Protein AF-A0A8T7EV19-F1 (afdb_monomer_lite)

Secondary structure (DSSP, 8-state):
---------PPPP----------HHHHHHHBSB-STTSTTBTPBPTTS-GGG-TT-STTSS-SGGGGGG-HHHHHHHHHHHHHHHPPTT---------

pLDDT: mean 81.66, std 15.73, range [39.84, 97.38]

Structure (mmCIF, N/CA/C/O backbone):
data_AF-A0A8T7EV19-F1
#
_entry.id   AF-A0A8T7EV19-F1
#
loop_
_atom_site.group_PDB
_atom_site.id
_atom_site.type_symbol
_atom_site.label_atom_id
_atom_site.label_alt_id
_atom_site.label_comp_id
_atom_site.label_asym_id
_atom_site.label_entity_id
_atom_site.label_seq_id
_atom_site.pdbx_PDB_ins_code
_atom_site.Cartn_x
_atom_site.Cartn_y
_atom_site.Cartn_z
_atom_site.occupancy
_atom_site.B_iso_or_equiv
_atom_site.auth_seq_id
_atom_site.auth_comp_id
_atom_site.auth_asym_id
_atom_site.auth_atom_id
_atom_site.pdbx_PDB_model_num
ATOM 1 N N . MET A 1 1 ? -8.101 41.904 -22.339 1.00 47.44 1 MET A N 1
ATOM 2 C CA . MET A 1 1 ? -7.841 40.522 -22.797 1.00 47.44 1 MET A CA 1
ATOM 3 C C . MET A 1 1 ? -6.371 40.227 -22.520 1.00 47.44 1 MET A C 1
ATOM 5 O O . MET A 1 1 ? -5.523 40.665 -23.283 1.00 47.44 1 MET A O 1
ATOM 9 N N . LEU A 1 2 ? -6.057 39.650 -21.353 1.00 39.84 2 LEU A N 1
ATOM 10 C CA . LEU A 1 2 ? -4.676 39.328 -20.964 1.00 39.84 2 LEU A CA 1
ATOM 11 C C . LEU A 1 2 ? -4.245 38.007 -21.626 1.00 39.84 2 LEU A C 1
ATOM 13 O O . LEU A 1 2 ? -5.051 37.075 -21.646 1.00 39.84 2 LEU A O 1
ATOM 17 N N . PRO A 1 3 ? -3.007 37.886 -22.131 1.00 42.16 3 PRO A N 1
ATOM 18 C CA . PRO A 1 3 ? -2.517 36.623 -22.665 1.00 42.16 3 PRO A CA 1
ATOM 19 C C . PRO A 1 3 ? -2.314 35.600 -21.535 1.00 42.16 3 PRO A C 1
ATOM 21 O O . PRO A 1 3 ? -1.694 35.900 -20.513 1.00 42.16 3 PRO A O 1
ATOM 24 N N . LEU A 1 4 ? -2.834 34.381 -21.729 1.00 47.75 4 LEU A N 1
ATOM 25 C CA . LEU A 1 4 ? -2.548 33.223 -20.880 1.00 47.75 4 LEU A CA 1
ATOM 26 C C . LEU A 1 4 ? -1.051 32.894 -20.977 1.00 47.75 4 LEU A C 1
ATOM 28 O O . LEU A 1 4 ? -0.587 32.333 -21.968 1.00 47.75 4 LEU A O 1
ATOM 32 N N . GLN A 1 5 ? -0.297 33.226 -19.933 1.00 51.41 5 GLN A N 1
ATOM 33 C CA . GLN A 1 5 ? 1.057 32.720 -19.736 1.00 51.41 5 GLN A CA 1
ATOM 34 C C . GLN A 1 5 ? 0.959 31.217 -19.452 1.00 51.41 5 GLN A C 1
ATOM 36 O O . GLN A 1 5 ? 0.625 30.799 -18.341 1.00 51.41 5 GLN A O 1
ATOM 41 N N . ARG A 1 6 ? 1.216 30.388 -20.468 1.00 47.34 6 ARG A N 1
ATOM 42 C CA . ARG A 1 6 ? 1.407 28.947 -20.295 1.00 47.34 6 ARG A CA 1
ATOM 43 C C . ARG A 1 6 ? 2.685 28.778 -19.474 1.00 47.34 6 ARG A C 1
ATOM 45 O O . ARG A 1 6 ? 3.778 28.862 -20.027 1.00 47.34 6 ARG A O 1
ATOM 52 N N . ARG A 1 7 ? 2.562 28.594 -18.152 1.00 43.69 7 ARG A N 1
ATOM 53 C CA . ARG A 1 7 ? 3.700 28.155 -17.336 1.00 43.69 7 ARG A CA 1
ATOM 54 C C . ARG A 1 7 ? 4.227 26.879 -17.985 1.00 43.69 7 ARG A C 1
ATOM 56 O O . ARG A 1 7 ? 3.488 25.901 -18.092 1.00 43.69 7 ARG A O 1
ATOM 63 N N . ALA A 1 8 ? 5.470 26.914 -18.456 1.00 44.62 8 ALA A N 1
ATOM 64 C CA . ALA A 1 8 ? 6.208 25.695 -18.716 1.00 44.62 8 ALA A CA 1
ATOM 65 C C . ALA A 1 8 ? 6.143 24.891 -17.415 1.00 44.62 8 ALA A C 1
ATOM 67 O O . ALA A 1 8 ? 6.549 25.390 -16.363 1.00 44.62 8 ALA A O 1
ATOM 68 N N . ALA A 1 9 ? 5.529 23.709 -17.464 1.00 51.38 9 ALA A N 1
ATOM 69 C CA . ALA A 1 9 ? 5.725 22.726 -16.417 1.00 51.38 9 ALA A CA 1
ATOM 70 C C . ALA A 1 9 ? 7.239 22.531 -16.356 1.00 51.38 9 ALA A C 1
ATOM 72 O O . ALA A 1 9 ? 7.833 22.098 -17.343 1.00 51.38 9 ALA A O 1
ATOM 73 N N . GLY A 1 10 ? 7.863 23.013 -15.279 1.00 45.56 10 GLY A N 1
ATOM 74 C CA . GLY A 1 10 ? 9.283 22.798 -15.059 1.00 45.56 10 GLY A CA 1
ATOM 75 C C . GLY A 1 10 ? 9.519 21.304 -15.169 1.00 45.56 10 GLY A C 1
ATOM 76 O O . GLY A 1 10 ? 8.782 20.532 -14.554 1.00 45.56 10 GLY A O 1
ATOM 77 N N . GLU A 1 11 ? 10.466 20.919 -16.017 1.00 47.28 11 GLU A N 1
ATOM 78 C CA . GLU A 1 11 ? 10.901 19.537 -16.131 1.00 47.28 11 GLU A CA 1
ATOM 79 C C . GLU A 1 11 ? 11.182 19.052 -14.702 1.00 47.28 11 GLU A C 1
ATOM 81 O O . GLU A 1 11 ? 11.941 19.723 -13.985 1.00 47.28 11 GLU A O 1
ATOM 86 N N . PRO A 1 12 ? 10.485 18.006 -14.216 1.00 55.81 12 PRO A N 1
ATOM 87 C CA . PRO A 1 12 ? 10.748 17.503 -12.881 1.00 55.81 12 PRO A CA 1
ATOM 88 C C . PRO A 1 12 ? 12.249 17.210 -12.806 1.00 55.81 12 PRO A C 1
ATOM 90 O O . PRO A 1 12 ? 12.809 16.710 -13.787 1.00 55.81 12 PRO A O 1
ATOM 93 N N . PRO A 1 13 ? 12.934 17.583 -11.707 1.00 52.59 13 PRO A N 1
ATOM 94 C CA . PRO A 1 13 ? 14.369 17.373 -11.609 1.00 52.59 13 PRO A CA 1
ATOM 95 C C . PRO A 1 13 ? 14.646 15.911 -11.938 1.00 52.59 13 PRO A C 1
ATOM 97 O O . PRO A 1 13 ? 14.016 15.036 -11.344 1.00 52.59 13 PRO A O 1
ATOM 100 N N . ALA A 1 14 ? 15.532 15.665 -12.908 1.00 56.00 14 ALA A N 1
ATOM 101 C CA . ALA A 1 14 ? 15.923 14.326 -13.322 1.00 56.00 14 ALA A CA 1
ATOM 102 C C . ALA A 1 14 ? 16.523 13.607 -12.109 1.00 56.00 14 ALA A C 1
ATOM 104 O O . ALA A 1 14 ? 17.712 13.723 -11.811 1.00 56.00 14 ALA A O 1
ATOM 105 N N . GLN A 1 15 ? 15.670 12.935 -11.340 1.00 61.56 15 GLN A N 1
ATOM 106 C CA . GLN A 1 15 ? 16.091 12.160 -10.193 1.00 61.56 15 GLN A CA 1
ATOM 107 C C . GLN A 1 15 ? 16.959 11.036 -10.730 1.00 61.56 15 GLN A C 1
ATOM 109 O O . GLN A 1 15 ? 16.551 10.282 -11.615 1.00 61.56 15 GLN A O 1
ATOM 114 N N . ALA A 1 16 ? 18.193 10.975 -10.232 1.00 63.34 16 ALA A N 1
ATOM 115 C CA . ALA A 1 16 ? 19.124 9.928 -10.600 1.00 63.34 16 ALA A CA 1
ATOM 116 C C . ALA A 1 16 ? 18.458 8.578 -10.320 1.00 63.34 16 ALA A C 1
ATOM 118 O O . ALA A 1 16 ? 18.147 8.255 -9.172 1.00 63.34 16 ALA A O 1
ATOM 119 N N . LEU A 1 17 ? 18.211 7.813 -11.383 1.00 65.38 17 LEU A N 1
ATOM 120 C CA . LEU A 1 17 ? 17.636 6.482 -11.275 1.00 65.38 17 LEU A CA 1
ATOM 121 C C . LEU A 1 17 ? 18.578 5.624 -10.431 1.00 65.38 17 LEU A C 1
ATOM 123 O O . LEU A 1 17 ? 19.719 5.360 -10.815 1.00 65.38 17 LEU A O 1
ATOM 127 N N . ARG A 1 18 ? 18.099 5.194 -9.266 1.00 74.81 18 ARG A N 1
ATOM 128 C CA . ARG A 1 18 ? 18.820 4.277 -8.390 1.00 74.81 18 ARG A CA 1
ATOM 129 C C . ARG A 1 18 ? 18.284 2.874 -8.617 1.00 74.81 18 ARG A C 1
ATOM 131 O O . ARG A 1 18 ? 17.113 2.604 -8.378 1.00 74.81 18 ARG A O 1
ATOM 138 N N . MET A 1 19 ? 19.152 1.964 -9.045 1.00 77.75 19 MET A N 1
ATOM 139 C CA . MET A 1 19 ? 18.815 0.543 -9.056 1.00 77.75 19 MET A CA 1
ATOM 140 C C . MET A 1 19 ? 18.933 -0.031 -7.645 1.00 77.75 19 MET A C 1
ATOM 142 O O . MET A 1 19 ? 19.949 0.155 -6.973 1.00 77.75 19 MET A O 1
ATOM 146 N N . VAL A 1 20 ? 17.913 -0.774 -7.224 1.00 77.69 20 VAL A N 1
ATOM 147 C CA . VAL A 1 20 ? 17.901 -1.504 -5.954 1.00 77.69 20 VAL A CA 1
ATOM 148 C C . VAL A 1 20 ? 17.892 -2.997 -6.253 1.00 77.69 20 VAL A C 1
ATOM 150 O O . VAL A 1 20 ? 17.107 -3.474 -7.070 1.00 77.69 20 VAL A O 1
ATOM 153 N N . ARG A 1 21 ? 18.790 -3.744 -5.605 1.00 81.12 21 ARG A N 1
ATOM 154 C CA . ARG A 1 21 ? 18.755 -5.210 -5.617 1.00 81.12 21 ARG A CA 1
ATOM 155 C C . ARG A 1 21 ? 17.908 -5.685 -4.453 1.00 81.12 21 ARG A C 1
ATOM 157 O O . ARG A 1 21 ? 18.111 -5.245 -3.327 1.00 81.12 21 ARG A O 1
ATOM 164 N N . LEU A 1 22 ? 16.988 -6.589 -4.747 1.00 78.00 22 LEU A N 1
ATOM 165 C CA . LEU A 1 22 ? 16.111 -7.200 -3.764 1.00 78.00 22 LEU A CA 1
ATOM 166 C C . LEU A 1 22 ? 16.349 -8.704 -3.773 1.00 78.00 22 LEU A C 1
ATOM 168 O O . LEU A 1 22 ? 16.467 -9.308 -4.841 1.00 78.00 22 LEU A O 1
ATOM 172 N N . ASP A 1 23 ? 16.397 -9.302 -2.588 1.00 83.62 23 ASP A N 1
ATOM 173 C CA . ASP A 1 23 ? 16.420 -10.754 -2.458 1.00 83.62 23 ASP A CA 1
ATOM 174 C C . ASP A 1 23 ? 15.116 -11.352 -2.999 1.00 83.62 23 ASP A C 1
ATOM 176 O O . ASP A 1 23 ? 14.052 -10.728 -2.944 1.00 83.62 23 ASP A O 1
ATOM 180 N N . ALA A 1 24 ? 15.167 -12.587 -3.501 1.00 74.19 24 ALA A N 1
ATOM 181 C CA . ALA A 1 24 ? 14.022 -13.207 -4.174 1.00 74.19 24 ALA A CA 1
ATOM 182 C C . ALA A 1 24 ? 12.747 -13.259 -3.302 1.00 74.19 24 ALA A C 1
ATOM 184 O O . ALA A 1 24 ? 11.640 -13.086 -3.811 1.00 74.19 24 ALA A O 1
ATOM 185 N N . GLY A 1 25 ? 12.890 -13.444 -1.983 1.00 74.38 25 GLY A N 1
ATOM 186 C CA . GLY A 1 25 ? 11.764 -13.408 -1.039 1.00 74.38 25 GLY A CA 1
ATOM 187 C C . GLY A 1 25 ? 11.145 -12.014 -0.878 1.00 74.38 25 GLY A C 1
ATOM 188 O O . GLY A 1 25 ? 9.930 -11.891 -0.732 1.00 74.38 25 GLY A O 1
ATOM 189 N N . THR A 1 26 ? 11.957 -10.963 -0.987 1.00 77.00 26 THR A N 1
ATOM 190 C CA . THR A 1 26 ? 11.521 -9.564 -0.902 1.00 77.00 26 THR A CA 1
ATOM 191 C C . THR A 1 26 ? 10.699 -9.167 -2.122 1.00 77.00 26 THR A C 1
ATOM 193 O O . THR A 1 26 ? 9.709 -8.457 -1.983 1.00 77.00 26 THR A O 1
ATOM 196 N N . VAL A 1 27 ? 11.037 -9.687 -3.307 1.00 75.62 27 VAL A N 1
ATOM 197 C CA . VAL A 1 27 ? 10.290 -9.413 -4.546 1.00 75.62 27 VAL A CA 1
ATOM 198 C C . VAL A 1 27 ? 8.841 -9.894 -4.452 1.00 75.62 27 VAL A C 1
ATOM 200 O O . VAL A 1 27 ? 7.931 -9.159 -4.821 1.00 75.62 27 VAL A O 1
ATOM 203 N N . LYS A 1 28 ? 8.590 -11.087 -3.896 1.00 76.38 28 LYS A N 1
ATOM 204 C CA . LYS A 1 28 ? 7.210 -11.554 -3.671 1.00 76.38 28 LYS A CA 1
ATOM 205 C C . LYS A 1 28 ? 6.450 -10.672 -2.684 1.00 76.38 28 LYS A C 1
ATOM 207 O O . LYS A 1 28 ? 5.255 -10.461 -2.848 1.00 76.38 28 LYS A O 1
ATOM 212 N N . ALA A 1 29 ? 7.139 -10.137 -1.679 1.00 82.25 29 ALA A N 1
ATOM 213 C CA . ALA A 1 29 ? 6.538 -9.249 -0.693 1.00 82.25 29 ALA A CA 1
ATOM 214 C C . ALA A 1 29 ? 6.208 -7.850 -1.244 1.00 82.25 29 ALA A C 1
ATOM 216 O O . ALA A 1 29 ? 5.478 -7.123 -0.573 1.00 82.25 29 ALA A O 1
ATOM 217 N N . LEU A 1 30 ? 6.701 -7.481 -2.437 1.00 88.81 30 LEU A N 1
ATOM 218 C CA . LEU A 1 30 ? 6.386 -6.204 -3.083 1.00 88.81 30 LEU A CA 1
ATOM 219 C C . LEU A 1 30 ? 5.009 -6.174 -3.731 1.00 88.81 30 LEU A C 1
ATOM 221 O O . LEU A 1 30 ? 4.418 -5.102 -3.798 1.00 88.81 30 LEU A O 1
ATOM 225 N N . PHE A 1 31 ? 4.514 -7.305 -4.234 1.00 90.31 31 PHE A N 1
ATOM 226 C CA . PHE A 1 31 ? 3.307 -7.331 -5.055 1.00 90.31 31 PHE A CA 1
ATOM 227 C C . PHE A 1 31 ? 2.087 -7.818 -4.278 1.00 90.31 31 PHE A C 1
ATOM 229 O O . PHE A 1 31 ? 2.190 -8.679 -3.406 1.00 90.31 31 PHE A O 1
ATOM 236 N N . VAL A 1 32 ? 0.914 -7.262 -4.587 1.00 91.00 32 VAL A N 1
ATOM 237 C CA . VAL A 1 32 ? -0.373 -7.703 -4.029 1.00 91.00 32 VAL A CA 1
ATOM 238 C C . VAL A 1 32 ? -0.633 -9.160 -4.413 1.00 91.00 32 VAL A C 1
ATOM 240 O O . VAL A 1 32 ? -1.110 -9.941 -3.593 1.00 91.00 32 VAL A O 1
ATOM 243 N N . SER A 1 33 ? -0.282 -9.537 -5.644 1.00 90.38 33 SER A N 1
ATOM 244 C CA . SER A 1 33 ? -0.291 -10.919 -6.111 1.00 90.38 33 SER A CA 1
ATOM 245 C C . SER A 1 33 ? 0.793 -11.156 -7.162 1.00 90.38 33 SER A C 1
ATOM 247 O O . SER A 1 33 ? 1.052 -10.302 -8.009 1.00 90.38 33 SER A O 1
ATOM 249 N N . ASP A 1 34 ? 1.393 -12.343 -7.142 1.00 89.62 34 ASP A N 1
ATOM 250 C CA . ASP A 1 34 ? 2.249 -12.887 -8.203 1.00 89.62 34 ASP A CA 1
ATOM 251 C C . ASP A 1 34 ? 1.526 -13.971 -9.029 1.00 89.62 34 ASP A C 1
ATOM 253 O O . ASP A 1 34 ? 2.131 -14.606 -9.892 1.00 89.62 34 ASP A O 1
ATOM 257 N N . ALA A 1 35 ? 0.222 -14.172 -8.797 1.00 91.50 35 ALA A N 1
ATOM 258 C CA . ALA A 1 35 ? -0.604 -15.114 -9.537 1.00 91.50 35 ALA A CA 1
ATOM 259 C C . ALA A 1 35 ? -1.294 -14.420 -10.717 1.00 91.50 35 ALA A C 1
ATOM 261 O O . ALA A 1 35 ? -2.105 -13.507 -10.544 1.00 91.50 35 ALA A O 1
ATOM 262 N N . TYR A 1 36 ? -0.978 -14.870 -11.929 1.00 91.25 36 TYR A N 1
ATOM 263 C CA . TYR A 1 36 ? -1.572 -14.329 -13.146 1.00 91.25 36 TYR A CA 1
ATOM 264 C C . TYR A 1 36 ? -3.103 -14.477 -13.145 1.00 91.25 36 TYR A C 1
ATOM 266 O O . TYR A 1 36 ? -3.643 -15.481 -12.681 1.00 91.25 36 TYR A O 1
ATOM 274 N N . GLY A 1 37 ? -3.803 -13.471 -13.675 1.00 91.88 37 GLY A N 1
ATOM 275 C CA . GLY A 1 37 ? -5.269 -13.424 -13.719 1.00 91.88 37 GLY A CA 1
ATOM 276 C C . GLY A 1 37 ? -5.932 -12.866 -12.456 1.00 91.88 37 GLY A C 1
ATOM 277 O O . GLY A 1 37 ? -7.131 -12.601 -12.478 1.00 91.88 37 GLY A O 1
ATOM 278 N N . GLN A 1 38 ? -5.176 -12.631 -11.378 1.00 92.00 38 GLN A N 1
ATOM 279 C CA . GLN A 1 38 ? -5.674 -11.884 -10.223 1.00 92.00 38 GLN A CA 1
ATOM 280 C C . GLN A 1 38 ? -5.672 -10.372 -10.517 1.00 92.00 38 GLN A C 1
ATOM 282 O O . GLN A 1 38 ? -4.707 -9.886 -11.110 1.00 92.00 38 GLN A O 1
ATOM 287 N N . PRO A 1 39 ? -6.680 -9.596 -10.070 1.00 89.12 39 PRO A N 1
ATOM 288 C CA . PRO A 1 39 ? -6.728 -8.144 -10.299 1.00 89.12 39 PRO A CA 1
ATOM 289 C C . PRO A 1 39 ? -5.486 -7.388 -9.802 1.00 89.12 39 PRO A C 1
ATOM 291 O O . PRO A 1 39 ? -5.050 -6.423 -10.421 1.00 89.12 39 PRO A O 1
ATOM 294 N N . GLY A 1 40 ? -4.885 -7.855 -8.701 1.00 90.00 40 GLY A N 1
ATOM 295 C CA . GLY A 1 40 ? -3.651 -7.307 -8.128 1.00 90.00 40 GLY A CA 1
ATOM 296 C C . GLY A 1 40 ? -2.360 -7.943 -8.652 1.00 90.00 40 GLY A C 1
ATOM 297 O O . GLY A 1 40 ? -1.317 -7.772 -8.019 1.00 90.00 40 GLY A O 1
ATOM 298 N N . TYR A 1 41 ? -2.408 -8.718 -9.741 1.00 92.00 41 TYR A N 1
ATOM 299 C CA . TYR A 1 41 ? -1.210 -9.321 -10.325 1.00 92.00 41 TYR A CA 1
ATOM 300 C C . TYR A 1 41 ? -0.194 -8.230 -10.668 1.00 92.00 41 TYR A C 1
ATOM 302 O O . TYR A 1 41 ? -0.517 -7.319 -11.420 1.00 92.00 41 TYR A O 1
ATOM 310 N N . VAL A 1 42 ? 1.010 -8.317 -10.098 1.00 91.69 42 VAL A N 1
ATOM 311 C CA . VAL A 1 42 ? 2.110 -7.340 -10.218 1.00 91.69 42 VAL A CA 1
ATOM 312 C C . VAL A 1 42 ? 1.790 -5.903 -9.776 1.00 91.69 42 VAL A C 1
ATOM 314 O O . VAL A 1 42 ? 2.574 -4.995 -10.044 1.00 91.69 42 VAL A O 1
ATOM 317 N N . MET A 1 43 ? 0.685 -5.680 -9.061 1.00 92.38 43 MET A N 1
ATOM 318 C CA . MET A 1 43 ? 0.401 -4.396 -8.407 1.00 92.38 43 MET A CA 1
ATOM 319 C C . MET A 1 43 ? 1.274 -4.239 -7.169 1.00 92.38 43 MET A C 1
ATOM 321 O O . MET A 1 43 ? 1.388 -5.183 -6.387 1.00 92.38 43 MET A O 1
ATOM 325 N N . LEU A 1 44 ? 1.858 -3.063 -6.955 1.00 91.44 44 LEU A N 1
ATOM 326 C CA . LEU A 1 44 ? 2.660 -2.783 -5.769 1.00 91.44 44 LEU 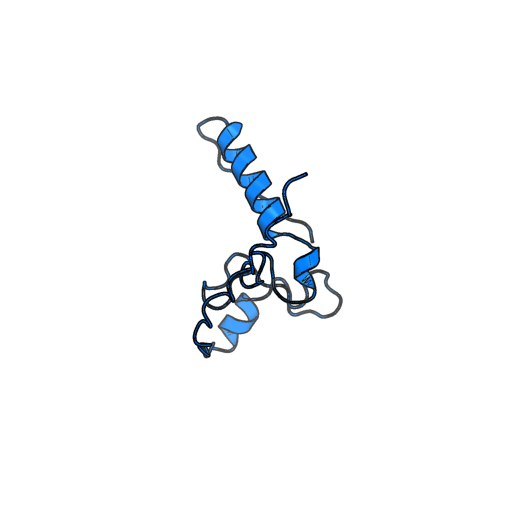A CA 1
ATOM 327 C C . LEU A 1 44 ? 1.787 -2.764 -4.510 1.00 91.44 44 LEU A C 1
ATOM 329 O O . LEU A 1 44 ? 0.703 -2.182 -4.465 1.00 91.44 44 LEU A O 1
ATOM 333 N N . ARG A 1 45 ? 2.276 -3.397 -3.444 1.00 89.56 45 ARG A N 1
ATOM 334 C CA . ARG A 1 45 ? 1.681 -3.282 -2.115 1.00 89.56 45 ARG A CA 1
ATOM 335 C C . ARG A 1 45 ? 1.971 -1.907 -1.551 1.00 89.56 45 ARG A C 1
ATOM 337 O O . ARG A 1 45 ? 3.012 -1.310 -1.786 1.00 89.56 45 ARG A O 1
ATOM 344 N N . GLU A 1 46 ? 1.085 -1.464 -0.679 1.00 85.38 46 GLU A N 1
ATOM 345 C CA . GLU A 1 46 ? 1.303 -0.242 0.084 1.00 85.38 46 GLU A CA 1
ATOM 346 C C . GLU A 1 46 ? 2.525 -0.311 1.003 1.00 85.38 46 GLU A C 1
ATOM 348 O O . GLU A 1 46 ? 3.199 0.687 1.213 1.00 85.38 46 GLU A O 1
ATOM 353 N N . THR A 1 47 ? 2.828 -1.496 1.527 1.00 84.88 47 THR A N 1
ATOM 354 C CA . THR A 1 47 ? 3.996 -1.728 2.381 1.00 84.88 47 THR A CA 1
ATOM 355 C C . THR A 1 47 ? 5.287 -1.899 1.579 1.00 84.88 47 THR A C 1
ATOM 357 O O . THR A 1 47 ? 6.281 -2.365 2.134 1.00 84.88 47 THR A O 1
ATOM 360 N N . ALA A 1 48 ? 5.271 -1.623 0.270 1.00 85.62 48 ALA A N 1
ATOM 361 C CA . ALA A 1 48 ? 6.485 -1.627 -0.527 1.00 85.62 48 ALA A CA 1
ATOM 362 C C . ALA A 1 48 ? 7.450 -0.532 -0.024 1.00 85.62 48 ALA A C 1
ATOM 364 O O . ALA A 1 48 ? 6.995 0.516 0.439 1.00 85.62 48 ALA A O 1
ATOM 365 N N . PRO A 1 49 ? 8.774 -0.759 -0.089 1.00 82.31 49 PRO A N 1
ATOM 366 C CA . PRO A 1 49 ? 9.769 0.239 0.294 1.00 82.31 49 PRO A CA 1
ATOM 367 C C . PRO A 1 49 ? 9.617 1.535 -0.507 1.00 82.31 49 PRO A C 1
ATOM 369 O O . PRO A 1 49 ? 9.143 1.498 -1.640 1.00 82.31 49 PRO A O 1
ATOM 372 N N . ASP A 1 50 ? 10.115 2.652 0.024 1.00 79.81 50 ASP A N 1
ATOM 373 C CA . ASP A 1 50 ? 10.045 3.961 -0.646 1.00 79.81 50 ASP A CA 1
ATOM 374 C C . ASP A 1 50 ? 10.662 3.943 -2.056 1.00 79.81 50 ASP A C 1
ATOM 376 O O . ASP A 1 50 ? 10.097 4.517 -2.987 1.00 79.81 50 ASP A O 1
ATOM 380 N N . ASP A 1 51 ? 11.762 3.199 -2.235 1.00 79.25 51 ASP A N 1
ATOM 381 C CA . ASP A 1 51 ? 12.424 2.989 -3.533 1.00 79.25 51 ASP A CA 1
ATOM 382 C C . ASP A 1 51 ? 11.510 2.283 -4.573 1.00 79.25 51 ASP A C 1
ATOM 384 O O . ASP A 1 51 ? 11.772 2.341 -5.772 1.00 79.25 51 ASP A O 1
ATOM 388 N N . ALA A 1 52 ? 10.440 1.614 -4.129 1.00 81.19 52 ALA A N 1
ATOM 389 C CA . ALA A 1 52 ? 9.429 0.929 -4.940 1.00 81.19 52 ALA A CA 1
ATOM 390 C C . ALA A 1 52 ? 8.002 1.338 -4.517 1.00 81.19 52 ALA A C 1
ATOM 392 O O . ALA A 1 52 ? 7.092 0.509 -4.453 1.00 81.19 52 ALA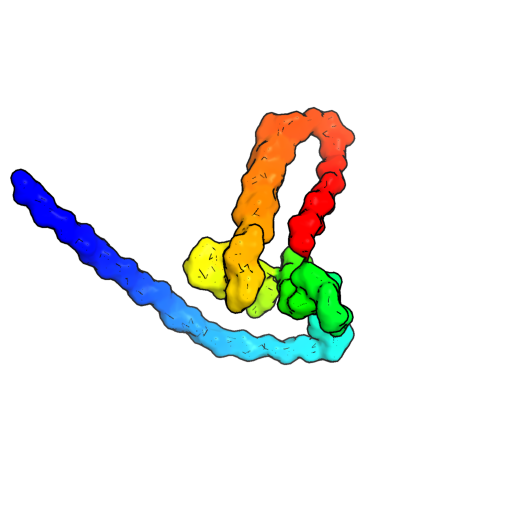 A O 1
ATOM 393 N N . SER A 1 53 ? 7.815 2.619 -4.191 1.00 87.25 53 SER A N 1
ATOM 394 C CA . SER A 1 53 ? 6.549 3.141 -3.680 1.00 87.25 53 SER A CA 1
ATOM 395 C C . SER A 1 53 ? 5.414 3.043 -4.715 1.00 87.25 53 SER A C 1
ATOM 397 O O . SER A 1 53 ? 5.610 3.405 -5.882 1.00 87.25 53 SER A O 1
ATOM 399 N N . PRO A 1 54 ? 4.172 2.707 -4.304 1.00 89.81 54 PRO A N 1
ATOM 400 C CA . PRO A 1 54 ? 2.987 2.817 -5.161 1.00 89.81 54 PRO A CA 1
ATOM 401 C C . PRO A 1 54 ? 2.627 4.273 -5.514 1.00 89.81 54 PRO A C 1
ATOM 403 O O . PRO A 1 54 ? 1.608 4.512 -6.153 1.00 89.81 54 PRO A O 1
ATOM 406 N N . ARG A 1 55 ? 3.436 5.259 -5.100 1.00 90.62 55 ARG A N 1
ATOM 407 C CA . ARG A 1 55 ? 3.342 6.672 -5.501 1.00 90.62 55 ARG A CA 1
ATOM 408 C C . ARG A 1 55 ? 4.399 7.092 -6.525 1.00 90.62 55 ARG A C 1
ATOM 410 O O . ARG A 1 55 ? 4.559 8.282 -6.766 1.00 90.62 55 ARG A O 1
ATOM 417 N N . GLY A 1 56 ? 5.137 6.143 -7.103 1.00 88.31 56 GLY A N 1
ATOM 418 C CA . GLY A 1 56 ? 6.241 6.426 -8.026 1.00 88.31 56 GLY A CA 1
ATOM 419 C C . GLY A 1 56 ? 5.841 7.006 -9.391 1.00 88.31 56 GLY A C 1
ATOM 420 O O . GLY A 1 56 ? 6.716 7.355 -10.175 1.00 88.31 56 GLY A O 1
ATOM 421 N N . GLY A 1 57 ? 4.549 7.099 -9.718 1.00 89.62 57 GLY A N 1
ATOM 422 C CA . GLY A 1 57 ? 4.081 7.773 -10.927 1.00 89.62 57 GLY A CA 1
ATOM 423 C C . GLY A 1 57 ? 4.259 9.289 -10.835 1.00 89.62 57 GLY A C 1
ATOM 424 O O . GLY A 1 57 ? 4.158 9.872 -9.761 1.00 89.62 57 GLY A O 1
ATOM 425 N N . GLU A 1 58 ? 4.457 9.958 -11.972 1.00 89.25 58 GLU A N 1
ATOM 426 C CA . GLU A 1 58 ? 4.705 11.413 -12.028 1.00 89.25 58 GLU A CA 1
ATOM 427 C C . GLU A 1 58 ? 3.592 12.259 -11.384 1.00 89.25 58 GLU A C 1
ATOM 429 O O . GLU A 1 58 ? 3.825 13.370 -10.917 1.00 89.25 58 GLU A O 1
ATOM 434 N N . ASN A 1 59 ? 2.369 11.729 -11.341 1.00 91.38 59 ASN A N 1
ATOM 435 C CA . ASN A 1 59 ? 1.209 12.347 -10.700 1.00 91.38 59 ASN A CA 1
ATOM 436 C C . ASN A 1 59 ? 1.009 11.917 -9.233 1.00 91.38 59 ASN A C 1
ATOM 438 O O . ASN A 1 59 ? -0.014 12.256 -8.642 1.00 91.38 59 ASN A O 1
ATOM 442 N N . GLY A 1 60 ? 1.934 11.148 -8.653 1.00 89.69 60 GLY A N 1
ATOM 443 C CA . GLY A 1 60 ? 1.829 10.574 -7.309 1.00 89.69 60 GLY A CA 1
ATOM 444 C C . GLY A 1 60 ? 0.926 9.338 -7.208 1.00 89.69 60 GLY A C 1
ATOM 445 O O . GLY A 1 60 ? 0.678 8.859 -6.099 1.00 89.69 60 GLY A O 1
ATOM 446 N N . ALA A 1 61 ? 0.417 8.827 -8.334 1.00 91.31 61 ALA A N 1
ATOM 447 C CA . ALA A 1 61 ? -0.253 7.530 -8.398 1.00 91.31 61 ALA A CA 1
ATOM 448 C C . ALA A 1 61 ? 0.762 6.403 -8.641 1.00 91.31 61 ALA A C 1
ATOM 450 O O . ALA A 1 61 ? 1.968 6.631 -8.730 1.00 91.31 61 ALA A O 1
ATOM 451 N N . GLU A 1 62 ? 0.273 5.176 -8.792 1.00 92.25 62 GLU A N 1
ATOM 452 C CA . GLU A 1 62 ? 1.132 4.051 -9.149 1.00 92.25 62 GLU A CA 1
ATOM 453 C C . GLU A 1 62 ? 1.628 4.171 -10.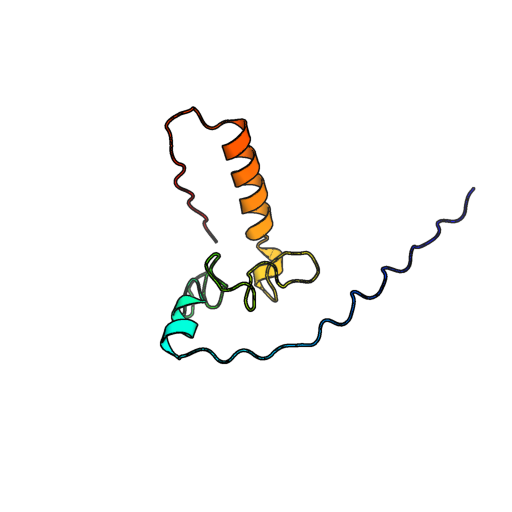596 1.00 92.25 62 GLU A C 1
ATOM 455 O O . GLU A 1 62 ? 1.013 4.832 -11.440 1.00 92.25 62 GLU A O 1
ATOM 460 N N . MET A 1 63 ? 2.761 3.545 -10.898 1.00 90.31 63 MET A N 1
ATOM 461 C CA . MET A 1 63 ? 3.303 3.502 -12.253 1.00 90.31 63 MET A CA 1
ATOM 462 C C . MET A 1 63 ? 2.520 2.524 -13.145 1.00 90.31 63 MET A C 1
ATOM 464 O O . MET A 1 63 ? 1.862 1.594 -12.678 1.00 90.31 63 MET A O 1
ATOM 468 N N . GLY A 1 64 ? 2.621 2.709 -14.463 1.00 91.00 64 GLY A N 1
ATOM 469 C CA . GLY A 1 64 ? 2.092 1.758 -15.443 1.00 91.00 64 GLY A CA 1
ATOM 470 C C . GLY A 1 64 ? 0.565 1.616 -15.416 1.00 91.00 64 GLY A C 1
ATOM 471 O O . GLY A 1 64 ? -0.166 2.601 -15.310 1.00 91.00 64 GLY A O 1
ATOM 472 N N . VAL A 1 65 ? 0.075 0.378 -15.556 1.00 91.50 65 VAL A N 1
ATOM 473 C CA . VAL A 1 65 ? -1.363 0.078 -15.704 1.00 91.50 65 VAL A CA 1
ATOM 474 C C . VAL A 1 65 ? -2.189 0.492 -14.479 1.00 91.50 65 VAL A C 1
ATOM 476 O O . VAL A 1 65 ? -3.337 0.916 -14.620 1.00 91.50 65 VAL A O 1
ATOM 479 N N . PHE A 1 66 ? -1.590 0.454 -13.286 1.00 92.25 66 PHE A N 1
ATOM 480 C CA . PHE A 1 66 ? -2.275 0.759 -12.031 1.00 92.25 66 PHE A CA 1
ATOM 481 C C . PHE A 1 66 ? -2.414 2.257 -11.750 1.00 92.25 66 PHE A C 1
ATOM 483 O O . PHE A 1 66 ? -3.203 2.642 -10.886 1.00 92.25 66 PHE A O 1
ATOM 490 N N . ASN A 1 67 ? -1.778 3.125 -12.548 1.00 92.94 67 ASN A N 1
ATOM 491 C CA . ASN A 1 67 ? -1.956 4.577 -12.454 1.00 92.94 67 ASN A CA 1
ATOM 492 C C . ASN A 1 67 ? -3.442 4.974 -12.481 1.00 92.94 67 ASN A C 1
ATOM 494 O O . ASN A 1 67 ? -3.908 5.769 -11.665 1.00 92.94 67 ASN A O 1
ATOM 498 N N . ARG A 1 68 ? -4.216 4.339 -13.374 1.00 91.56 68 ARG A N 1
ATOM 499 C CA . ARG A 1 68 ? -5.650 4.614 -13.562 1.00 91.56 68 ARG A CA 1
ATOM 500 C C . ARG A 1 68 ? -6.528 4.104 -12.419 1.00 91.56 68 ARG A C 1
ATOM 502 O O . ARG A 1 68 ? -7.651 4.579 -12.278 1.00 91.56 68 ARG A O 1
ATOM 509 N N . VAL A 1 69 ? -6.044 3.159 -11.611 1.00 91.38 69 VAL A N 1
ATOM 510 C CA . VAL A 1 69 ? -6.778 2.655 -10.437 1.00 91.38 69 VAL A CA 1
ATOM 511 C C . VAL A 1 69 ? -6.872 3.741 -9.365 1.00 91.38 69 VAL A C 1
ATOM 513 O O . VAL A 1 69 ? -7.874 3.804 -8.643 1.00 91.38 69 VAL A O 1
ATOM 516 N N . GLY A 1 70 ? -5.851 4.603 -9.270 1.00 90.62 70 GLY A N 1
ATOM 517 C CA . GLY A 1 70 ? -5.813 5.720 -8.326 1.00 90.62 70 GLY A CA 1
ATOM 518 C C . GLY A 1 70 ? -5.887 5.276 -6.863 1.00 90.62 70 GLY A C 1
ATOM 519 O O . GLY A 1 70 ? -6.431 6.002 -6.032 1.00 90.62 70 GLY A O 1
ATOM 520 N N . ALA A 1 71 ? -5.393 4.072 -6.547 1.00 89.19 71 ALA A N 1
ATOM 521 C CA . ALA A 1 71 ? -5.457 3.499 -5.202 1.00 89.19 71 ALA A CA 1
ATOM 522 C C . ALA A 1 71 ? -4.834 4.407 -4.119 1.00 89.19 71 ALA A C 1
ATOM 524 O O . ALA A 1 71 ? -5.488 4.585 -3.086 1.00 89.19 71 ALA A O 1
ATOM 525 N N . PRO A 1 72 ? -3.672 5.065 -4.345 1.00 89.88 72 PRO A N 1
ATOM 526 C CA . PRO A 1 72 ? -3.115 6.003 -3.368 1.00 89.88 72 PRO A CA 1
ATOM 527 C C . PRO A 1 72 ? -4.071 7.153 -3.026 1.00 89.88 72 PRO A C 1
ATOM 529 O O . PRO A 1 72 ? -4.284 7.444 -1.854 1.00 89.88 72 PRO A O 1
ATOM 532 N N . PHE A 1 73 ? -4.737 7.745 -4.023 1.00 91.38 73 PHE A N 1
ATOM 533 C CA . PHE A 1 73 ? -5.659 8.869 -3.808 1.00 91.38 73 PHE A CA 1
ATOM 534 C C . PHE A 1 73 ? -6.941 8.456 -3.086 1.00 91.38 73 PHE A C 1
ATOM 536 O O . PHE A 1 73 ? -7.419 9.166 -2.202 1.00 91.38 73 PHE A O 1
ATOM 543 N N . LYS A 1 74 ? -7.500 7.290 -3.440 1.00 91.06 74 LYS A N 1
ATOM 544 C CA . LYS A 1 74 ? -8.660 6.721 -2.734 1.00 91.06 74 LYS A CA 1
ATOM 545 C C . LYS A 1 74 ? -8.337 6.516 -1.258 1.00 91.06 74 LYS A C 1
ATOM 547 O O . LYS A 1 74 ? -9.157 6.817 -0.394 1.00 91.06 74 LYS A O 1
ATOM 552 N N . ARG A 1 75 ? -7.124 6.039 -0.976 1.00 90.12 75 ARG A N 1
ATOM 553 C CA . ARG A 1 75 ? -6.648 5.825 0.384 1.00 90.12 75 ARG A CA 1
ATOM 554 C C . ARG A 1 75 ? -6.411 7.131 1.134 1.00 90.12 75 ARG A C 1
ATOM 556 O O . ARG A 1 75 ? -6.813 7.220 2.286 1.00 90.12 75 ARG A O 1
ATOM 563 N N . ASP A 1 76 ? -5.848 8.146 0.487 1.00 92.56 76 ASP A N 1
ATOM 564 C CA . ASP A 1 76 ? -5.694 9.478 1.085 1.00 92.56 76 ASP A CA 1
ATOM 565 C C . ASP A 1 76 ? -7.049 10.067 1.486 1.00 92.56 76 ASP A C 1
ATOM 567 O O . ASP A 1 76 ? -7.214 10.542 2.609 1.00 92.56 76 ASP A O 1
ATOM 571 N N . GLY A 1 77 ? -8.051 9.952 0.609 1.00 94.38 77 GLY A N 1
ATOM 572 C CA . GLY A 1 77 ? -9.421 10.361 0.915 1.00 94.38 77 GLY A CA 1
ATOM 573 C C . GLY A 1 77 ? -10.022 9.590 2.093 1.00 94.38 77 GLY A C 1
ATOM 574 O O . GLY A 1 77 ? -10.628 10.193 2.979 1.00 94.38 77 GLY A O 1
ATOM 575 N N . LEU A 1 78 ? -9.822 8.269 2.144 1.00 93.75 78 LEU A N 1
ATOM 576 C CA . LEU A 1 78 ? -10.280 7.442 3.262 1.00 93.75 78 LEU A CA 1
ATOM 577 C C . LEU A 1 78 ? -9.586 7.824 4.575 1.00 93.75 78 LEU A C 1
ATOM 579 O O . LEU A 1 78 ? -10.258 7.996 5.588 1.00 93.75 78 LEU A O 1
ATOM 583 N N . ASN A 1 79 ? -8.266 8.004 4.557 1.00 94.06 79 ASN A N 1
ATOM 584 C CA . ASN A 1 79 ? -7.485 8.402 5.726 1.00 94.06 79 ASN A CA 1
ATOM 585 C C . ASN A 1 79 ? -7.909 9.781 6.242 1.00 94.06 79 ASN A C 1
ATOM 587 O O . ASN A 1 79 ? -8.059 9.956 7.449 1.00 94.06 79 ASN A O 1
ATOM 591 N N . ALA A 1 80 ? -8.173 10.735 5.344 1.00 97.38 80 ALA A N 1
ATOM 592 C CA . ALA A 1 80 ? -8.704 12.042 5.718 1.00 97.38 80 ALA A CA 1
ATOM 593 C C . ALA A 1 80 ? -10.064 11.916 6.425 1.00 97.38 80 ALA A C 1
ATOM 595 O O . ALA A 1 80 ? -10.293 12.565 7.443 1.00 97.38 80 ALA A O 1
ATOM 596 N N . LYS A 1 81 ? -10.947 11.034 5.940 1.00 96.25 81 LYS A N 1
ATOM 597 C CA . LYS A 1 81 ? -12.257 10.793 6.563 1.00 96.25 81 LYS A CA 1
ATOM 598 C C . LYS A 1 81 ? -12.164 10.054 7.889 1.00 96.25 81 LYS A C 1
ATOM 600 O O . LYS A 1 81 ? -12.909 10.375 8.809 1.00 96.25 81 LYS A O 1
ATOM 605 N N . ILE A 1 82 ? -11.237 9.112 8.013 1.00 96.5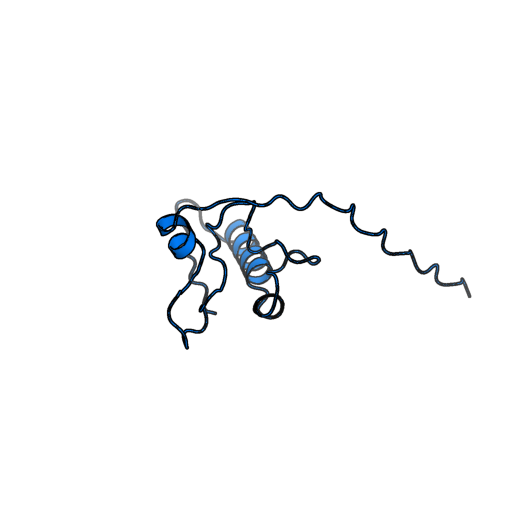6 82 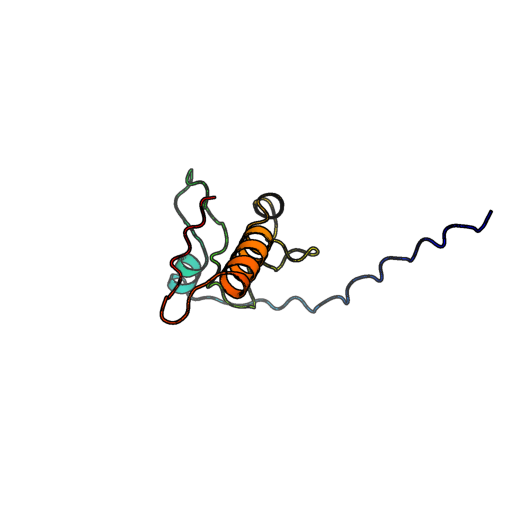ILE A N 1
ATOM 606 C CA . ILE A 1 82 ? -10.933 8.468 9.289 1.00 96.56 82 ILE A CA 1
ATOM 607 C C . ILE A 1 82 ? -10.474 9.522 10.302 1.00 96.56 82 ILE A C 1
ATOM 609 O O . ILE A 1 82 ? -11.019 9.573 11.398 1.00 96.56 82 ILE A O 1
ATOM 613 N N . ALA A 1 83 ? -9.540 10.398 9.929 1.00 95.62 83 ALA A N 1
AT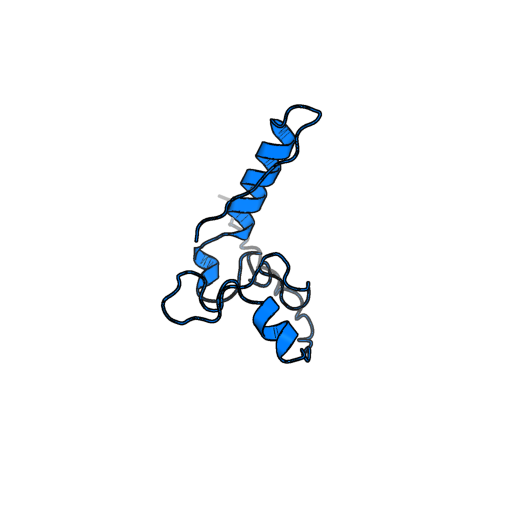OM 614 C CA . ALA A 1 83 ? -9.055 11.453 10.817 1.00 95.62 83 ALA A CA 1
ATOM 615 C C . ALA A 1 83 ? -10.161 12.442 11.233 1.00 95.62 83 ALA A C 1
ATOM 617 O O . ALA A 1 83 ? -10.144 12.942 12.352 1.00 95.62 83 ALA A O 1
ATOM 618 N N . GLU A 1 84 ? -11.118 12.714 10.343 1.00 97.12 84 GLU A N 1
ATOM 619 C CA . GLU A 1 84 ? -12.228 13.642 10.588 1.00 97.12 84 GLU A CA 1
ATOM 620 C C . GLU A 1 84 ? -13.335 13.039 11.471 1.00 97.12 84 GLU A C 1
ATOM 622 O O . GLU A 1 84 ? -13.885 13.737 12.321 1.00 97.12 84 GLU A O 1
ATOM 627 N N . TYR A 1 85 ? -13.672 11.758 11.281 1.00 96.25 85 TYR A N 1
ATOM 628 C CA . TYR A 1 85 ? -14.892 11.163 11.847 1.00 96.25 85 TYR A CA 1
ATOM 629 C C . TYR A 1 85 ? -14.665 10.021 12.840 1.00 96.25 85 TYR A C 1
ATOM 631 O O . TYR A 1 85 ? -15.637 9.545 13.428 1.00 96.25 85 TYR A O 1
ATOM 639 N N . MET A 1 86 ? -13.436 9.538 13.032 1.00 96.56 86 MET A N 1
ATOM 640 C CA . MET A 1 86 ? -13.184 8.408 13.927 1.00 96.56 86 MET A CA 1
ATOM 641 C C . MET A 1 86 ? -13.459 8.773 15.395 1.00 96.56 86 MET A C 1
ATOM 643 O O . MET A 1 86 ? -12.828 9.686 15.932 1.00 96.56 86 MET A O 1
ATOM 647 N N . PRO A 1 87 ? -14.336 8.024 16.088 1.00 95.19 87 PRO A N 1
ATOM 648 C CA . PRO A 1 87 ? -14.495 8.151 17.529 1.00 95.19 87 PRO A CA 1
ATOM 649 C C . PRO A 1 87 ? -13.211 7.788 18.282 1.00 95.19 87 PRO A C 1
ATOM 651 O O . PRO A 1 87 ? -12.473 6.882 17.889 1.00 95.19 87 PRO A O 1
ATOM 654 N N . PHE A 1 88 ? -12.983 8.448 19.416 1.00 94.25 88 PHE A N 1
ATOM 655 C CA . PHE A 1 88 ? -11.869 8.123 20.302 1.00 94.25 88 PHE A CA 1
ATOM 656 C C . PHE A 1 88 ? -11.925 6.662 20.780 1.00 94.25 88 PHE A C 1
ATOM 658 O O . PHE A 1 88 ? -12.995 6.130 21.075 1.00 94.25 88 PHE A O 1
ATOM 665 N N . GLY A 1 89 ? -10.754 6.032 20.899 1.00 94.94 89 GLY A N 1
ATOM 666 C CA . GLY A 1 89 ? -10.614 4.669 21.416 1.00 94.94 89 GLY A CA 1
ATOM 667 C C . GLY A 1 89 ? -10.860 3.556 20.392 1.00 94.94 89 GLY A C 1
ATOM 668 O O . GLY A 1 89 ? -10.870 2.390 20.776 1.00 94.94 89 GLY A O 1
ATOM 669 N N . LEU A 1 90 ? -11.037 3.886 19.108 1.00 94.69 90 LEU A N 1
ATOM 670 C CA . LEU A 1 90 ? -11.181 2.910 18.024 1.00 94.69 90 LEU A CA 1
ATOM 671 C C . LEU A 1 90 ? -9.936 2.871 17.129 1.00 94.69 90 LEU A C 1
ATOM 673 O O . LEU A 1 90 ? -9.224 3.862 16.989 1.00 94.69 90 LEU A O 1
ATOM 677 N N . ALA A 1 91 ? -9.697 1.720 16.498 1.00 93.81 91 ALA A N 1
ATOM 678 C CA . ALA A 1 91 ? -8.678 1.540 15.467 1.00 93.81 91 ALA A CA 1
ATOM 679 C C . ALA A 1 91 ? -9.356 1.153 14.139 1.00 93.81 91 ALA A C 1
ATOM 681 O O . ALA A 1 91 ? -10.231 0.282 14.144 1.00 93.81 91 ALA A O 1
ATOM 682 N N . PRO A 1 92 ? -8.994 1.772 13.001 1.00 93.25 92 PRO A N 1
ATOM 683 C CA . PRO A 1 92 ? -9.608 1.450 11.719 1.00 93.25 92 PRO A CA 1
ATOM 684 C C . PRO A 1 92 ? -9.072 0.130 11.167 1.00 93.25 92 PRO A C 1
ATOM 686 O O . PRO A 1 92 ? -7.873 -0.140 11.218 1.00 93.25 92 PRO A O 1
ATOM 689 N N . VAL A 1 93 ? -9.955 -0.637 10.531 1.00 90.88 93 VAL A N 1
ATOM 690 C CA . VAL A 1 93 ? -9.568 -1.708 9.609 1.00 90.88 93 VAL A CA 1
ATOM 691 C C . VAL A 1 93 ? -9.950 -1.267 8.205 1.00 90.88 93 VAL A C 1
ATOM 693 O O . VAL A 1 93 ? -11.127 -1.085 7.899 1.00 90.88 93 VAL A O 1
ATOM 696 N N . THR A 1 94 ? -8.946 -1.082 7.354 1.00 86.75 94 THR A N 1
ATOM 697 C CA . THR A 1 94 ? -9.141 -0.631 5.976 1.00 86.75 94 THR A CA 1
ATOM 698 C C . THR A 1 94 ? -9.133 -1.820 5.025 1.00 86.75 94 THR A C 1
ATOM 700 O O . THR A 1 94 ? -8.149 -2.555 4.955 1.00 86.75 94 THR A O 1
ATOM 703 N N . VAL A 1 95 ? -10.206 -1.966 4.246 1.00 84.56 95 VAL A N 1
ATOM 704 C CA . VAL A 1 95 ? -10.300 -2.932 3.145 1.00 84.56 95 VAL A CA 1
ATOM 705 C C . VAL A 1 95 ? -10.274 -2.159 1.833 1.00 84.56 95 VAL A C 1
ATOM 707 O O . VAL A 1 95 ? -11.161 -1.349 1.570 1.00 84.56 95 VAL A O 1
ATOM 710 N N . ILE A 1 96 ? -9.246 -2.390 1.016 1.00 75.00 96 ILE A N 1
ATOM 711 C CA . ILE A 1 96 ? -9.145 -1.815 -0.328 1.00 75.00 96 ILE A CA 1
ATOM 712 C C . ILE A 1 96 ? -9.374 -2.938 -1.327 1.00 75.00 96 ILE A C 1
ATOM 714 O O . ILE A 1 96 ? -8.640 -3.922 -1.326 1.00 75.00 96 ILE A O 1
ATOM 718 N N . GLN A 1 97 ? -10.397 -2.775 -2.161 1.00 73.00 97 GLN A N 1
ATOM 719 C CA . GLN A 1 97 ? -10.683 -3.684 -3.261 1.00 73.00 97 GLN A CA 1
ATOM 720 C C . GLN A 1 97 ? -10.195 -3.054 -4.565 1.00 73.00 97 GLN A C 1
ATOM 722 O O . GLN A 1 97 ? -10.473 -1.880 -4.839 1.00 73.00 97 GLN A O 1
ATOM 727 N N . THR A 1 98 ? -9.428 -3.830 -5.319 1.00 66.25 98 THR A N 1
ATOM 728 C CA . THR A 1 98 ? -8.838 -3.463 -6.607 1.00 66.25 98 THR A CA 1
ATOM 729 C C . THR A 1 98 ? -9.579 -4.087 -7.771 1.00 66.25 98 THR A C 1
ATOM 731 O O . THR A 1 98 ? -10.206 -5.156 -7.583 1.00 66.25 98 THR A O 1
#

Sequence (98 aa):
MLPLQRRAAGEPPAQALRMVRLDAGTVKALFVSDAYGQPGYVMLRETAPDDASPRGGENGAEMGVFNRVGAPFKRDGLNAKIAEYMPFGLAPVTVIQT

Radius of gyration: 17.98 Å; chains: 1; bounding box: 34×56×44 Å

Foldseek 3Di:
DDDPPPPDPPDDPPPPLDDDDDDPVLCCVQWPDCDPPDPRNRPGDCPRDPNQHCLPDPNRHGPDPRSVVRQVVVVVVVVVVCVVDPDPPDDDDDDDDD

=== Feature glossary ===
A reading guide for the features in this record.

Start from the sequence.

  · Sequence gives the chain of amino acids in standard one-letter code (A=alanine, C=cysteine, …, Y=tyrosine), read N→C. It is the only feature that is directly encoded by the gene; all structural features are derived from the folded form of this sequence.

Fold it, and you get atomic coordinates and the backbone conformation that goes with them.

  · The mmCIF table is the protein's shape written out atom by atom. For each backbone N, Cα, C, and carbonyl O, it records an (x, y, z) coordinate triple in Å plus the residue type, chain letter, and residue number.

  · Backbone dihedral angles. Every residue except chain termini has a φ (preceding-C → N → Cα → C) and a ψ (N → Cα → C → next-N). They are reported in degrees following the IUPAC sign convention. Secondary structure is essentially a statement about which (φ, ψ) basin each residue occupies.

  · DSSP 8-state secondary structure assigns each residue one of H (α-helix), G (3₁₀-helix), I (π-helix), E (extended β-strand), B (isolated β-bridge), T (hydrogen-bonded turn), S (bend), or '-' (coil). The assignment is computed from backbone hydrogen-bond geometry via the Kabsch–Sander algorithm.

  · P-SEA three-state annotation labels each residue as helix, strand, or coil based purely on the geometry of the Cα trace. It serves as a fallback when the full backbone (and thus DSSP) is unavailable.

Summarize the fold with a handful of shape descriptors and a per-residue structural alphabet.

  · Radius of gyration (Rg) is the root-mean-square distance of Cα atoms from their centroid — a single number for overall size and compactness. A globular domain of N residues has Rg ≈ 2.2·N^0.38 Å; an extended or disordered chain has a much larger Rg. The Cα contact count is the number of residue pairs whose Cα atoms are within 8 Å and are more than four positions apart in sequence — a standard proxy for tertiary packing density. The bounding box is the smallest axis-aligned box enclosing all Cα atoms.

  · Foldseek's 3Di representation compresses backbone geometry into a per-residue letter drawn from a learned twenty-state alphabet. It captures the tertiary interaction pattern around each residue — which residues are packed against it in space, regardless of where they are in sequence.

  · Accessible surface area quantifies burial. A residue with SASA near zero is packed into the hydrophobic core; one with SASA >100 Å² sits on the surface. Computed here via the Shrake–Rupley numerical algorithm with a 1.4 Å probe.

Ask how reliable the model is.

  · For AlphaFold models, the B-factor field carries pLDDT — the model's own estimate of local accuracy on a 0–100 scale. Regions with pLDDT<50 should be treated as essentially unmodeled; they often correspond to intrinsically disordered segments.

  · For experimental (PDB) structures, the B-factor (temperature factor) quantifies the positional spread of each atom in the crystal — a combination of thermal vibration and static disorder — in units of Å². High B-factors mark flexible loops or poorly resolved regions; low B-factors mark the rigid, well-ordered core.

  · PAE(i, j) answers: if I align the predicted and true structures on residue i, how far off (in Å) do I expect residue j to be? A block-diagonal PAE matrix with low values on the blocks and high values off-diagonal is the signature of a multi-domain protein with confidently predicted domains but uncertain inter-domain orientation.

Place it in context: what it resembles, what it is annotated as, and how it looks.

  · Structural nearest neighbors (via Foldseek easy-search vs the PDB). Reported per hit: target PDB id, E-value, and alignment TM-score. A TM-score above ~0.5 is the conventional threshold for 'same fold'.

  · Functional annotations link the protein to curated databases. InterPro entries identify conserved domains and families by matching the sequence against member-database signatures (Pfam, PROSITE, CDD, …). Gene Ontology (GO) terms describe molecular function, biological process, and cellular component in a controlled vocabulary. CATH places the structure in a hierarchical fold classification (Class/Architecture/Topology/Homologous-superfamily). The organism is the source species.

  · Plot images: a contact map (which residues are close in 3D, as an N×N binary image), a Ramachandran scatter (backbone torsion angles, revealing secondary-structure composition at a glance), and — for AlphaFold structures — a PAE heatmap (pairwise prediction confidence).

  · Structure images are PyMOL renders from six orthogonal camera directions. Cartoon representation draws helices as coils and strands as arrows; sticks shows the backbone as bonds; surface shows the solvent-excluded envelope. Rainbow coloring maps sequence position to hue (blue→red, N→C); chain coloring assigns a distinct color per polypeptide.